Protein AF-A0A227J3Z3-F1 (afdb_monomer_lite)

Sequence (111 aa):
HAEQFNAVMKAVNPNSELNLIQVSSMGPDTAILLQQKIEQGEWVVIVGDRTSTSKENRVVWADFLGKPAPFPQGPFMLASVLKAPVYLLFGLRDDEANTPHFNVYFEHFSD

pLDDT: mean 79.68, std 15.24, range [46.44, 96.25]

Secondary structure (DSSP, 8-state):
-HHHHHHHHHHH-TT--------SS--HHHHHHHHHHHHTT-------S---SS-TTSEEEEEETTEEEEEEHHHHHHHHHHTS-EEEEEEEEESSSSS-EEEEEEEEEE-

Radius of gyration: 16.1 Å; chains: 1; bounding box: 34×34×40 Å

InterPro domains:
  IPR004960 Bacterial lipid A biosynthesis acyltransferase [PF03279] (34-105)

Structure (mmCIF, N/CA/C/O backbone):
data_AF-A0A227J3Z3-F1
#
_entry.id   AF-A0A227J3Z3-F1
#
loop_
_atom_site.group_PDB
_atom_site.id
_atom_site.type_symbol
_atom_site.label_atom_id
_atom_site.label_alt_id
_atom_site.label_comp_id
_atom_site.label_asym_id
_atom_site.label_entity_id
_atom_site.label_seq_id
_atom_site.pdbx_PDB_ins_code
_atom_site.Cartn_x
_atom_site.Cartn_y
_atom_site.Cartn_z
_atom_site.occupancy
_atom_site.B_iso_or_equiv
_atom_site.auth_seq_id
_atom_site.auth_comp_id
_atom_site.auth_asym_id
_atom_site.auth_atom_id
_atom_site.pdbx_PDB_model_num
ATOM 1 N N . HIS A 1 1 ? 14.140 -6.169 5.544 1.00 46.44 1 HIS A N 1
ATOM 2 C CA . HIS A 1 1 ? 13.564 -5.324 4.469 1.00 46.44 1 HIS A CA 1
ATOM 3 C C . HIS A 1 1 ? 13.464 -3.844 4.844 1.00 46.44 1 HIS A C 1
ATOM 5 O O . HIS A 1 1 ? 13.815 -3.025 4.009 1.00 46.44 1 HIS A O 1
ATOM 11 N N . ALA A 1 2 ? 13.040 -3.485 6.064 1.00 50.81 2 ALA A N 1
ATOM 12 C CA . ALA A 1 2 ? 12.911 -2.086 6.496 1.00 50.81 2 ALA A CA 1
ATOM 13 C C . ALA A 1 2 ? 14.238 -1.287 6.508 1.00 50.81 2 ALA A C 1
ATOM 15 O O . ALA A 1 2 ? 14.251 -0.116 6.149 1.00 50.81 2 ALA A O 1
ATOM 16 N N . GLU A 1 3 ? 15.368 -1.918 6.851 1.00 53.81 3 GLU A N 1
ATOM 17 C CA . GLU A 1 3 ? 16.666 -1.227 6.982 1.00 53.81 3 GLU A CA 1
ATOM 18 C C . GLU A 1 3 ? 17.227 -0.671 5.661 1.00 53.81 3 GLU A C 1
ATOM 20 O O . GLU A 1 3 ? 17.668 0.474 5.621 1.00 53.81 3 GLU A O 1
ATOM 25 N N . GLN A 1 4 ? 17.168 -1.435 4.562 1.00 56.16 4 GLN A N 1
ATOM 26 C CA . GLN A 1 4 ? 17.620 -0.960 3.243 1.00 56.16 4 GLN A CA 1
ATOM 27 C C . GLN A 1 4 ? 16.741 0.176 2.711 1.00 56.16 4 GLN A C 1
ATOM 29 O O . GLN A 1 4 ? 17.256 1.130 2.138 1.00 56.16 4 GLN A O 1
ATOM 34 N N . PHE A 1 5 ? 15.428 0.105 2.941 1.00 54.91 5 PHE A 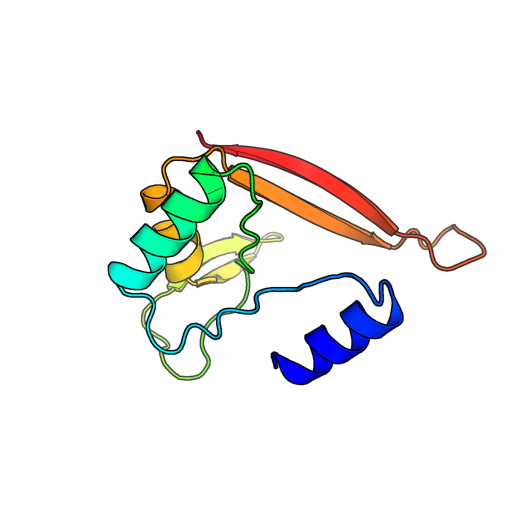N 1
ATOM 35 C CA . PHE A 1 5 ? 14.503 1.171 2.560 1.00 54.91 5 PHE A CA 1
ATOM 36 C C . PHE A 1 5 ? 14.792 2.466 3.337 1.00 54.91 5 PHE A C 1
ATOM 38 O O . PHE A 1 5 ? 14.891 3.535 2.741 1.00 54.91 5 PHE A O 1
ATOM 45 N N . ASN A 1 6 ? 15.048 2.360 4.645 1.00 57.31 6 ASN A N 1
ATOM 46 C CA . ASN A 1 6 ? 15.465 3.491 5.478 1.00 57.31 6 ASN A CA 1
ATOM 47 C C . ASN A 1 6 ? 16.788 4.120 5.030 1.00 57.31 6 ASN A C 1
ATOM 49 O O . ASN A 1 6 ? 16.919 5.343 5.054 1.00 57.31 6 ASN A O 1
ATOM 53 N N . ALA A 1 7 ? 17.768 3.306 4.629 1.00 60.41 7 ALA A N 1
ATOM 54 C CA . ALA A 1 7 ? 19.051 3.807 4.144 1.00 60.41 7 ALA A CA 1
ATOM 55 C C . ALA A 1 7 ? 18.887 4.633 2.858 1.00 60.41 7 ALA A C 1
ATOM 57 O O . ALA A 1 7 ? 19.463 5.714 2.746 1.00 60.41 7 ALA A O 1
ATOM 58 N N . VAL A 1 8 ? 18.051 4.161 1.925 1.00 60.38 8 VAL A N 1
ATOM 59 C CA . VAL A 1 8 ? 17.735 4.888 0.686 1.00 60.38 8 VAL A CA 1
ATOM 60 C C . VAL A 1 8 ? 16.990 6.189 0.992 1.00 60.38 8 VAL A C 1
ATOM 62 O O . VAL A 1 8 ? 17.370 7.241 0.490 1.00 60.38 8 VAL A O 1
ATOM 65 N N . MET A 1 9 ? 15.986 6.154 1.868 1.00 58.56 9 MET A N 1
ATOM 66 C CA . MET A 1 9 ? 15.186 7.340 2.186 1.00 58.56 9 MET A CA 1
ATOM 67 C C . MET A 1 9 ? 15.983 8.417 2.929 1.00 58.56 9 MET A C 1
ATOM 69 O O . MET A 1 9 ? 15.889 9.590 2.571 1.00 58.56 9 MET A O 1
ATOM 73 N N . LYS A 1 10 ? 16.859 8.032 3.868 1.00 62.53 10 LYS A N 1
ATOM 74 C CA . LYS A 1 10 ? 17.798 8.967 4.513 1.00 62.53 10 LYS A CA 1
ATOM 75 C C . LYS A 1 10 ? 18.798 9.581 3.533 1.00 62.53 10 LYS A C 1
ATOM 77 O O . LYS A 1 10 ? 19.163 10.740 3.705 1.00 62.53 10 LYS A O 1
ATOM 82 N N . ALA A 1 11 ? 19.245 8.824 2.530 1.00 59.56 11 ALA A N 1
ATOM 83 C CA . ALA A 1 11 ? 20.156 9.332 1.506 1.00 59.56 11 ALA A CA 1
ATOM 84 C C . ALA A 1 11 ? 19.476 10.339 0.559 1.00 59.56 11 ALA A C 1
ATOM 86 O O . ALA A 1 11 ? 20.138 11.250 0.069 1.00 59.56 11 ALA A O 1
ATOM 87 N N . VAL A 1 12 ? 18.168 10.190 0.320 1.00 61.22 12 VAL A N 1
ATOM 88 C CA . VAL A 1 12 ? 17.382 11.080 -0.552 1.00 61.22 12 VAL A CA 1
ATOM 89 C C . VAL A 1 12 ? 16.883 12.322 0.192 1.00 61.22 12 VAL A C 1
ATOM 91 O O . VAL A 1 12 ? 16.939 13.423 -0.350 1.00 61.22 12 VAL A O 1
ATOM 94 N N . ASN A 1 13 ? 16.412 12.176 1.432 1.00 52.91 13 ASN A N 1
ATOM 95 C CA . ASN A 1 13 ? 15.989 13.291 2.273 1.00 52.91 13 ASN A CA 1
ATOM 96 C C . ASN A 1 13 ? 16.360 13.022 3.746 1.00 52.91 13 ASN A C 1
ATOM 98 O O . ASN A 1 13 ? 15.666 12.251 4.419 1.00 52.91 13 ASN A O 1
ATOM 102 N N . PRO A 1 14 ? 17.403 13.685 4.280 1.00 61.34 14 PRO A N 1
ATOM 103 C CA . PRO A 1 14 ? 17.849 13.502 5.663 1.00 61.34 14 PRO A CA 1
ATOM 104 C C . PRO A 1 14 ? 16.787 13.853 6.713 1.00 61.34 14 PRO A C 1
ATOM 106 O O . PRO A 1 14 ? 16.833 13.318 7.817 1.00 61.34 14 PRO A O 1
ATOM 109 N N . ASN A 1 15 ? 15.827 14.717 6.357 1.00 57.88 15 ASN A N 1
ATOM 110 C CA . ASN A 1 15 ? 14.715 15.142 7.211 1.00 57.88 15 ASN A CA 1
ATOM 111 C C . ASN A 1 15 ? 13.446 14.300 6.997 1.00 57.88 15 ASN A C 1
ATOM 113 O O . ASN A 1 15 ? 12.391 14.641 7.528 1.00 57.88 15 ASN A O 1
ATOM 117 N N . SER A 1 16 ? 13.506 13.228 6.198 1.00 56.03 16 SER A N 1
ATOM 118 C CA . SER A 1 16 ? 12.388 12.289 6.102 1.00 56.03 16 SER A CA 1
ATOM 119 C C . SER A 1 16 ? 12.301 11.466 7.392 1.00 56.03 16 SER A C 1
ATOM 121 O O . SER A 1 16 ? 12.976 10.452 7.566 1.00 56.03 16 SER A O 1
ATOM 123 N N . GLU A 1 17 ? 11.471 11.914 8.334 1.00 54.53 17 GLU A N 1
ATOM 124 C CA . GLU A 1 17 ? 11.040 11.082 9.457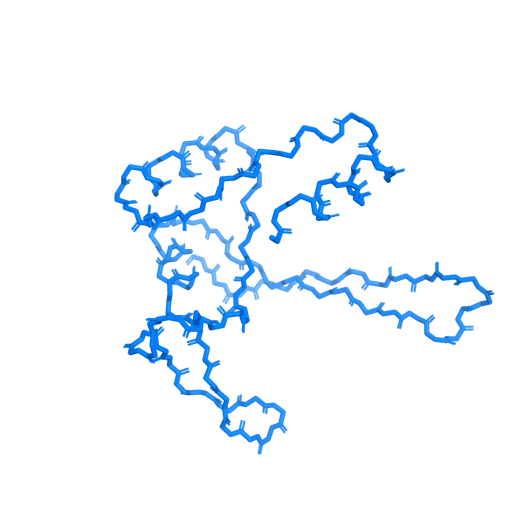 1.00 54.53 17 GLU A CA 1
ATOM 125 C C . GLU A 1 17 ? 10.065 10.028 8.930 1.00 54.53 17 GLU A C 1
ATOM 127 O O . GLU A 1 17 ? 8.850 10.207 8.900 1.00 54.53 17 GLU A O 1
ATOM 132 N N . LEU A 1 18 ? 10.611 8.921 8.432 1.00 55.44 18 LEU A N 1
ATOM 133 C CA . LEU A 1 18 ? 9.803 7.811 7.955 1.00 55.44 18 LEU A CA 1
ATOM 134 C C . LEU A 1 18 ? 9.429 6.927 9.148 1.00 55.44 18 LEU A C 1
ATOM 136 O O . LEU A 1 18 ? 10.245 6.146 9.642 1.00 55.44 18 LEU A O 1
ATOM 140 N N . ASN A 1 19 ? 8.186 7.051 9.616 1.00 55.00 19 ASN A N 1
ATOM 141 C CA . ASN A 1 19 ? 7.616 6.154 10.621 1.00 55.00 19 ASN A CA 1
ATOM 142 C C . ASN A 1 19 ? 7.340 4.779 9.992 1.00 55.00 19 ASN A C 1
ATOM 144 O O . ASN A 1 19 ? 6.214 4.445 9.623 1.00 55.00 19 ASN A O 1
ATOM 148 N N . LEU A 1 20 ? 8.390 3.965 9.847 1.00 55.06 20 LEU A N 1
ATOM 149 C CA . LEU A 1 20 ? 8.251 2.570 9.434 1.00 55.06 20 LEU A CA 1
ATOM 150 C C . LEU A 1 20 ? 7.673 1.741 10.574 1.00 55.06 20 LEU A C 1
ATOM 152 O O . LEU A 1 20 ? 8.388 1.272 11.460 1.00 55.06 20 LEU A O 1
ATOM 156 N N . ILE A 1 21 ? 6.374 1.485 10.500 1.00 58.78 21 ILE A N 1
ATOM 157 C CA . ILE A 1 21 ? 5.731 0.486 11.344 1.00 58.78 21 ILE A CA 1
ATOM 158 C C . ILE A 1 21 ? 6.016 -0.887 10.726 1.00 58.78 21 ILE A C 1
ATOM 160 O O . ILE A 1 21 ? 5.431 -1.270 9.712 1.00 58.78 21 ILE A O 1
ATOM 164 N N . GLN A 1 22 ? 6.948 -1.644 11.316 1.00 49.88 22 GLN A N 1
ATOM 165 C CA . GLN A 1 22 ? 7.152 -3.043 10.945 1.00 49.88 22 GLN A CA 1
ATOM 166 C C . GLN A 1 22 ? 5.968 -3.861 11.466 1.00 49.88 22 GLN A C 1
ATOM 168 O O . GLN A 1 22 ? 5.891 -4.204 12.643 1.00 49.88 22 GLN A O 1
ATOM 173 N N . VAL A 1 23 ? 5.035 -4.174 10.572 1.00 53.94 23 VAL A N 1
ATOM 174 C CA . VAL A 1 23 ? 3.802 -4.886 10.912 1.00 53.94 23 VAL A CA 1
ATOM 175 C C . VAL A 1 23 ? 4.092 -6.377 11.130 1.00 53.94 23 VAL A C 1
ATOM 177 O O . VAL A 1 23 ? 3.958 -7.197 10.223 1.00 53.94 23 VAL A O 1
ATOM 180 N N . SER A 1 24 ? 4.524 -6.749 12.334 1.00 48.84 24 SER A N 1
ATOM 181 C CA . SER A 1 24 ? 4.620 -8.155 12.760 1.00 48.84 24 SER A CA 1
ATOM 182 C C . SER A 1 24 ? 3.237 -8.744 13.083 1.00 48.84 24 SER A C 1
ATOM 184 O O . SER A 1 24 ? 3.002 -9.933 12.854 1.00 48.84 24 SER A O 1
ATOM 186 N N . SER A 1 25 ? 2.289 -7.901 13.511 1.00 54.28 25 SER A N 1
ATOM 187 C CA . SER A 1 25 ? 0.864 -8.216 13.646 1.00 54.28 25 SER A CA 1
ATOM 188 C C . SER A 1 25 ? 0.007 -7.010 13.261 1.00 54.28 25 SER A C 1
ATOM 190 O O . SER A 1 25 ? 0.012 -5.996 13.948 1.00 54.28 25 SER A O 1
ATOM 192 N N . MET A 1 26 ? -0.739 -7.119 12.162 1.00 64.00 26 MET A N 1
ATOM 193 C CA . MET A 1 26 ? -1.714 -6.112 11.732 1.00 64.00 26 MET A CA 1
ATOM 194 C C . MET A 1 26 ? -2.985 -6.313 12.577 1.00 64.00 26 MET A C 1
ATOM 196 O O . MET A 1 26 ? -3.866 -7.093 12.211 1.00 64.00 26 MET A O 1
ATOM 200 N N . GLY A 1 27 ? -2.990 -5.737 13.780 1.00 73.25 27 GLY A N 1
ATOM 201 C CA . GLY A 1 27 ? -4.090 -5.811 14.743 1.00 73.25 27 GLY A CA 1
ATOM 202 C C . GLY A 1 27 ? -4.975 -4.555 14.738 1.00 73.25 27 GLY A C 1
ATOM 203 O O . GLY A 1 27 ? -4.677 -3.588 14.031 1.00 73.25 27 GLY A O 1
ATOM 204 N N . PRO A 1 28 ? -6.071 -4.547 15.522 1.00 81.00 28 PRO A N 1
ATOM 205 C CA . PRO A 1 28 ? -6.951 -3.382 15.657 1.00 81.00 28 PRO A CA 1
ATOM 206 C C . PRO A 1 28 ? -6.230 -2.122 16.157 1.00 81.00 28 PRO A C 1
ATOM 208 O O . PRO A 1 28 ? -6.542 -1.018 15.728 1.00 81.00 28 PRO A O 1
ATOM 211 N N . ASP A 1 29 ? -5.237 -2.295 17.025 1.00 84.75 29 ASP A N 1
ATOM 212 C CA . ASP A 1 29 ? -4.355 -1.246 17.540 1.00 84.75 29 ASP A CA 1
ATOM 213 C C . ASP A 1 29 ? -3.606 -0.5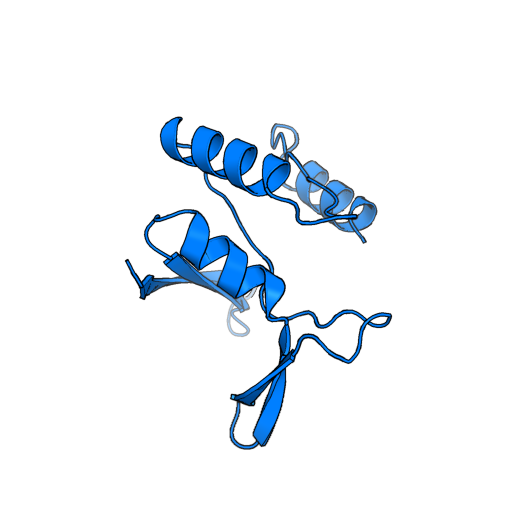04 16.423 1.00 84.75 29 ASP A C 1
ATOM 215 O O . ASP A 1 29 ? -3.577 0.726 16.398 1.00 84.75 29 ASP A O 1
ATOM 219 N N . THR A 1 30 ? -3.067 -1.248 15.454 1.00 82.94 30 THR A N 1
ATOM 220 C CA . THR A 1 30 ? -2.374 -0.677 14.293 1.00 82.94 30 THR A CA 1
ATOM 221 C C . THR A 1 30 ? -3.344 0.103 13.407 1.00 82.94 30 THR A C 1
ATOM 223 O O . THR A 1 30 ? -3.010 1.189 12.942 1.00 82.94 30 THR A O 1
ATOM 226 N N . ALA A 1 31 ? -4.558 -0.416 13.192 1.00 87.06 31 ALA A N 1
ATOM 227 C CA . ALA A 1 31 ? -5.573 0.278 12.400 1.00 87.06 31 ALA A CA 1
ATOM 228 C C . ALA A 1 31 ? -6.015 1.598 13.057 1.00 87.06 31 ALA A C 1
ATOM 230 O O . ALA A 1 31 ? -6.096 2.614 12.371 1.00 87.06 31 ALA A O 1
ATOM 231 N N . ILE A 1 32 ? -6.229 1.601 14.379 1.00 89.50 32 ILE A N 1
ATOM 232 C CA . ILE A 1 32 ? -6.575 2.811 15.145 1.00 89.50 32 ILE A CA 1
ATOM 233 C C . ILE A 1 32 ? -5.462 3.854 15.032 1.00 89.50 32 ILE A C 1
ATOM 235 O O . ILE A 1 32 ? -5.737 5.013 14.730 1.00 89.50 32 ILE A O 1
ATOM 239 N N . LEU A 1 33 ? -4.205 3.445 15.232 1.00 88.88 33 LEU A N 1
ATOM 240 C CA . LEU A 1 33 ? -3.058 4.344 15.115 1.00 88.88 33 LEU A CA 1
ATOM 241 C C . LEU A 1 33 ? -2.983 4.985 13.723 1.00 88.88 33 LEU A C 1
ATOM 243 O O . LEU A 1 33 ? -2.821 6.196 13.607 1.00 88.88 33 LEU A O 1
ATOM 247 N N . LEU A 1 34 ? -3.107 4.183 12.665 1.00 90.31 34 LEU A N 1
ATOM 248 C CA . LEU A 1 34 ? -3.041 4.677 11.290 1.00 90.31 34 LEU A CA 1
ATOM 249 C C . LEU A 1 34 ? -4.217 5.601 10.948 1.00 90.31 34 LEU A C 1
ATOM 251 O O . LEU A 1 34 ? -4.018 6.600 10.264 1.00 90.31 34 LEU A O 1
ATOM 255 N N . GLN A 1 35 ? -5.417 5.320 11.460 1.00 91.12 35 GLN A N 1
ATOM 256 C CA . GLN A 1 35 ? -6.568 6.206 11.285 1.00 91.12 35 GLN A CA 1
ATOM 257 C C . GLN A 1 35 ? -6.342 7.560 11.967 1.00 91.12 35 GLN A C 1
ATOM 259 O O . GLN A 1 35 ? -6.531 8.592 11.331 1.00 91.12 35 GLN A O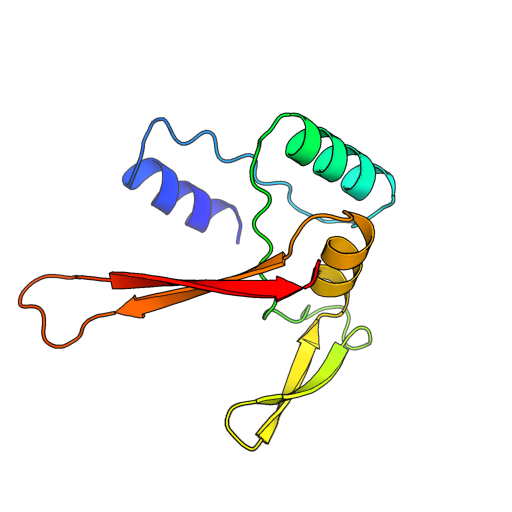 1
ATOM 264 N N . GLN A 1 36 ? -5.838 7.574 13.206 1.00 91.44 36 GLN A N 1
ATOM 265 C CA . GLN A 1 36 ? -5.488 8.819 13.904 1.00 91.44 36 GLN A CA 1
ATOM 266 C C . GLN A 1 36 ? -4.449 9.643 13.136 1.00 91.44 36 GLN A C 1
ATOM 268 O O . GLN A 1 36 ? -4.501 10.871 13.136 1.00 91.44 36 GLN A O 1
ATOM 273 N N . LYS A 1 37 ? -3.501 8.975 12.472 1.00 88.69 37 LYS A N 1
ATOM 274 C CA . LYS A 1 37 ? -2.492 9.631 11.636 1.00 88.69 37 LYS A CA 1
ATOM 275 C C . LYS A 1 37 ? -3.112 10.290 10.407 1.00 88.69 37 LYS A C 1
ATOM 277 O O . LYS A 1 37 ? -2.813 11.449 10.127 1.00 88.69 37 LYS A O 1
ATOM 282 N N . ILE A 1 38 ? -4.035 9.603 9.740 1.00 90.94 38 ILE A N 1
ATOM 283 C CA . ILE A 1 38 ? -4.801 10.173 8.623 1.00 90.94 38 ILE A CA 1
ATOM 284 C C . ILE A 1 38 ? -5.627 11.381 9.085 1.00 90.94 38 ILE A C 1
ATOM 286 O O . ILE A 1 38 ? -5.604 12.423 8.435 1.00 90.94 38 ILE A O 1
ATOM 290 N N . GLU A 1 39 ? -6.304 11.287 10.233 1.00 91.06 39 GLU A N 1
ATOM 291 C CA . GLU A 1 39 ? -7.082 12.396 10.813 1.00 91.06 39 GLU A CA 1
ATOM 292 C C . GLU A 1 39 ? -6.214 13.620 11.164 1.00 91.06 39 GLU A C 1
ATOM 294 O O . GLU A 1 39 ? -6.697 14.751 11.134 1.00 91.06 39 GLU A O 1
ATOM 299 N N . GLN A 1 40 ? -4.924 13.414 11.452 1.00 92.88 40 GLN A N 1
ATOM 300 C CA . GLN A 1 40 ? -3.932 14.477 11.670 1.00 92.88 40 GLN A CA 1
ATOM 301 C C . GLN A 1 40 ? -3.383 15.079 10.362 1.00 92.88 40 GLN A C 1
ATOM 303 O O . GLN A 1 40 ? -2.556 15.989 10.410 1.00 92.88 40 GLN A O 1
ATOM 308 N N . GLY A 1 41 ? -3.840 14.603 9.199 1.00 84.19 41 GLY A N 1
ATOM 309 C CA . GLY A 1 41 ? -3.379 15.045 7.881 1.00 84.19 41 GLY A CA 1
ATOM 310 C C . GLY A 1 41 ? -2.108 14.343 7.392 1.00 84.19 41 GLY A C 1
ATOM 311 O O . GLY A 1 41 ? -1.501 14.798 6.421 1.00 84.19 41 GLY A O 1
ATOM 312 N N . GLU A 1 42 ? -1.686 13.255 8.045 1.00 87.06 42 GLU A N 1
ATOM 313 C CA . GLU A 1 42 ? -0.559 12.439 7.589 1.00 87.06 42 GLU A CA 1
ATOM 314 C C . GLU A 1 42 ? -0.985 11.431 6.510 1.00 87.06 42 GLU A C 1
ATOM 316 O O . GLU A 1 42 ? -2.146 11.039 6.393 1.00 87.06 42 GLU A O 1
ATOM 321 N N . TRP A 1 43 ? -0.010 10.974 5.726 1.00 82.81 43 TRP A N 1
ATOM 322 C CA . TRP A 1 43 ? -0.220 10.007 4.651 1.00 82.81 43 TRP A CA 1
ATOM 323 C C . TRP A 1 43 ? 0.177 8.606 5.105 1.00 82.81 43 TRP A C 1
ATOM 325 O O . TRP A 1 43 ? 1.245 8.408 5.686 1.00 82.81 43 TRP A O 1
ATOM 335 N N . VAL A 1 44 ? -0.647 7.614 4.769 1.00 87.50 44 VAL A N 1
ATOM 336 C CA . VAL A 1 44 ? -0.336 6.198 4.989 1.00 87.50 44 VAL A CA 1
ATOM 337 C C . VAL A 1 44 ? -0.080 5.541 3.639 1.00 87.50 44 VAL A C 1
ATOM 339 O O . VAL A 1 44 ? -0.966 5.475 2.794 1.00 87.50 44 VAL A O 1
ATOM 342 N N . VAL A 1 45 ? 1.139 5.038 3.440 1.00 87.62 45 VAL A N 1
ATOM 343 C CA . VAL A 1 45 ? 1.529 4.318 2.221 1.00 87.62 45 VAL A CA 1
ATOM 344 C C . VAL A 1 45 ? 1.637 2.832 2.534 1.00 87.62 45 VAL A C 1
ATOM 346 O O . VAL A 1 45 ? 2.377 2.429 3.433 1.00 87.62 45 VAL A O 1
ATOM 349 N N . ILE A 1 46 ? 0.907 2.009 1.781 1.00 84.50 46 ILE A N 1
ATOM 350 C CA . ILE A 1 46 ? 0.854 0.559 1.970 1.00 84.50 46 ILE A CA 1
ATOM 351 C C . ILE A 1 46 ? 1.363 -0.125 0.702 1.00 84.50 46 ILE A C 1
ATOM 353 O O . ILE A 1 46 ? 0.870 0.120 -0.394 1.00 84.50 46 ILE A O 1
ATOM 357 N N . VAL A 1 47 ? 2.337 -1.021 0.853 1.00 83.12 47 VAL A N 1
ATOM 358 C CA . VAL A 1 47 ? 2.821 -1.862 -0.249 1.00 83.12 47 VAL A CA 1
ATOM 359 C C . VAL A 1 47 ? 1.842 -3.026 -0.439 1.00 83.12 47 VAL A C 1
ATOM 361 O O . VAL A 1 47 ? 1.752 -3.908 0.417 1.00 83.12 47 VAL A O 1
ATOM 364 N N . GLY A 1 48 ? 1.076 -2.996 -1.532 1.00 80.00 48 GLY A N 1
ATOM 365 C CA . GLY A 1 48 ? -0.054 -3.902 -1.783 1.00 80.00 48 GLY A CA 1
ATOM 366 C C . GLY A 1 48 ? 0.243 -5.155 -2.614 1.00 80.00 48 GLY A C 1
ATOM 367 O O . GLY A 1 48 ? -0.645 -5.982 -2.777 1.00 80.00 48 GLY A O 1
ATOM 368 N N . ASP A 1 49 ? 1.457 -5.324 -3.140 1.00 80.88 49 ASP A N 1
ATOM 369 C CA . ASP A 1 49 ? 1.818 -6.368 -4.116 1.00 80.88 49 ASP A CA 1
ATOM 370 C C . ASP A 1 49 ? 2.588 -7.559 -3.512 1.00 80.88 49 ASP A C 1
ATOM 372 O O . ASP A 1 49 ? 2.730 -8.605 -4.144 1.00 80.88 49 ASP A O 1
ATOM 376 N N . ARG A 1 50 ? 3.083 -7.443 -2.274 1.00 75.94 50 ARG A N 1
ATOM 377 C CA . ARG A 1 50 ? 3.942 -8.470 -1.660 1.00 75.94 50 ARG A CA 1
ATOM 378 C C . ARG A 1 50 ? 3.156 -9.492 -0.845 1.00 75.94 50 ARG A C 1
ATOM 380 O O . ARG A 1 50 ? 2.686 -9.205 0.256 1.00 75.94 50 ARG A O 1
ATOM 387 N N . THR A 1 51 ? 3.096 -10.728 -1.332 1.00 73.88 51 THR A N 1
ATOM 388 C CA . THR A 1 51 ? 2.597 -11.878 -0.565 1.00 73.88 51 THR A CA 1
ATOM 389 C C . THR A 1 51 ? 3.604 -12.313 0.503 1.00 73.88 51 THR A C 1
ATOM 391 O O . THR A 1 51 ? 4.815 -12.294 0.281 1.00 73.88 51 THR A O 1
ATOM 394 N N . SER A 1 52 ? 3.122 -12.732 1.676 1.00 65.69 52 SER A N 1
ATOM 395 C CA . SER A 1 52 ? 3.994 -13.272 2.726 1.00 65.69 52 SER A CA 1
ATOM 396 C C . SER A 1 52 ? 4.546 -14.639 2.321 1.00 65.69 52 SER A C 1
ATOM 398 O O . SER A 1 52 ? 3.779 -15.523 1.954 1.00 65.69 52 SER A O 1
ATOM 400 N N . THR A 1 53 ? 5.856 -14.843 2.468 1.00 58.62 53 THR A N 1
ATOM 401 C CA . THR A 1 53 ? 6.507 -16.145 2.247 1.00 58.62 53 THR A CA 1
ATOM 402 C C . THR A 1 53 ? 6.189 -17.179 3.333 1.00 58.62 53 THR A C 1
ATOM 404 O O . THR A 1 53 ? 6.502 -18.350 3.158 1.00 58.62 53 THR A O 1
ATOM 407 N N . SER A 1 54 ? 5.588 -16.773 4.460 1.00 57.91 54 SER A N 1
ATOM 408 C CA . SER A 1 54 ? 5.337 -17.639 5.624 1.00 57.91 54 SER A CA 1
ATOM 409 C C . SER A 1 54 ? 3.859 -17.936 5.896 1.00 57.91 54 SER A C 1
ATOM 411 O O . SER A 1 54 ? 3.550 -18.779 6.737 1.00 57.91 54 SER A O 1
ATOM 413 N N . LYS A 1 55 ? 2.930 -17.257 5.211 1.00 56.19 55 LYS A N 1
ATOM 414 C CA . LYS A 1 55 ? 1.479 -17.463 5.344 1.00 56.19 55 LYS A CA 1
ATOM 415 C C . LYS A 1 55 ? 0.828 -17.487 3.962 1.00 56.19 55 LYS A C 1
ATOM 417 O O . LYS A 1 55 ? 0.226 -16.501 3.544 1.00 56.19 55 LYS A O 1
ATOM 422 N N . GLU A 1 56 ? 0.922 -18.631 3.289 1.00 56.47 56 GLU A N 1
ATOM 423 C CA . GLU A 1 56 ? 0.370 -18.857 1.940 1.00 56.47 56 GLU A CA 1
ATOM 424 C C . GLU A 1 56 ? -1.157 -18.631 1.845 1.00 56.47 56 GLU A C 1
ATOM 426 O O . GLU A 1 56 ? -1.678 -18.344 0.774 1.00 56.47 56 GLU A O 1
ATOM 431 N N . ASN A 1 57 ? -1.891 -18.662 2.965 1.00 63.88 57 ASN A N 1
ATOM 432 C CA . ASN A 1 57 ? -3.361 -18.731 2.960 1.00 63.88 57 ASN A CA 1
ATOM 433 C C . ASN A 1 57 ? -4.124 -17.391 2.998 1.00 63.88 57 ASN A C 1
ATOM 435 O O . ASN A 1 57 ? -5.338 -17.402 3.189 1.00 63.88 57 ASN A O 1
ATOM 439 N N . ARG A 1 58 ? -3.476 -16.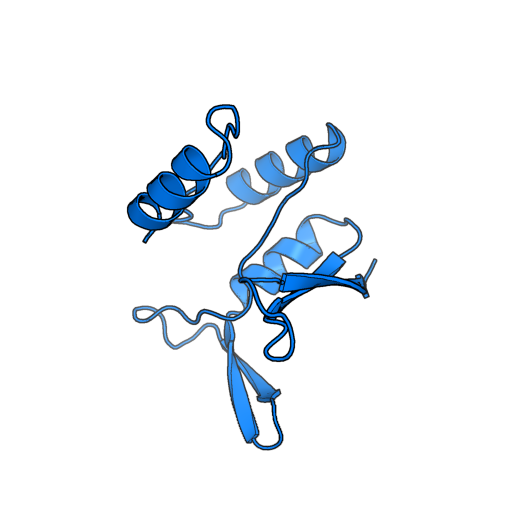227 2.859 1.00 77.81 58 ARG A N 1
ATOM 440 C CA . ARG A 1 58 ? -4.181 -14.919 2.847 1.00 77.81 58 ARG A CA 1
ATOM 441 C C . ARG A 1 58 ? -3.936 -14.134 1.568 1.00 77.81 58 ARG A C 1
ATOM 443 O O . ARG A 1 58 ? -3.523 -12.973 1.609 1.00 77.81 58 ARG A O 1
ATOM 450 N N . VAL A 1 59 ? -4.204 -14.786 0.443 1.00 88.06 59 VAL A N 1
ATOM 451 C CA . VAL A 1 59 ? -4.138 -14.173 -0.882 1.00 88.06 59 VAL A CA 1
ATOM 452 C C . VAL A 1 59 ? -5.499 -14.173 -1.568 1.00 88.06 59 VAL A C 1
ATOM 454 O O . VAL A 1 59 ? -6.357 -15.007 -1.277 1.00 88.06 59 VAL A O 1
ATOM 457 N N . VAL A 1 60 ? -5.700 -13.221 -2.470 1.00 88.88 60 VAL A N 1
ATOM 458 C CA . VAL A 1 60 ? -6.770 -13.241 -3.472 1.00 88.88 60 VAL A CA 1
ATOM 459 C C . VAL A 1 60 ? -6.108 -13.387 -4.832 1.00 88.88 60 VAL A C 1
ATOM 461 O O . VAL A 1 60 ? -5.098 -12.742 -5.099 1.00 88.88 60 VAL A O 1
ATOM 464 N N . TRP A 1 61 ? -6.663 -14.254 -5.671 1.00 91.75 61 TRP A N 1
ATOM 465 C CA . TRP A 1 61 ? -6.229 -14.393 -7.054 1.00 91.75 61 TRP A CA 1
ATOM 466 C C . TRP A 1 61 ? -7.001 -13.412 -7.925 1.00 91.75 61 TRP A C 1
AT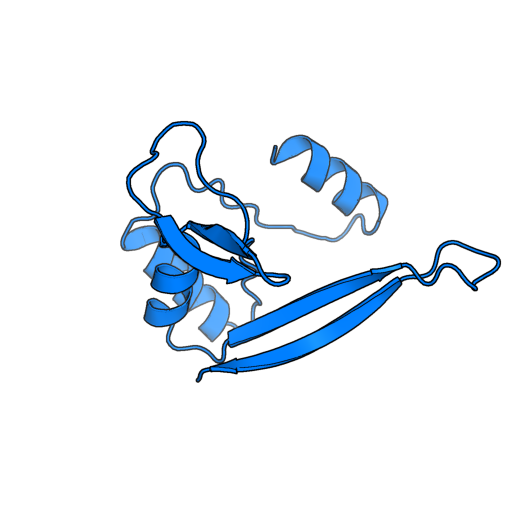OM 468 O O . TRP A 1 61 ? -8.231 -13.387 -7.883 1.00 91.75 61 TRP A O 1
ATOM 478 N N . ALA A 1 62 ? -6.273 -12.619 -8.701 1.00 90.88 62 ALA A N 1
ATOM 479 C CA . ALA A 1 62 ? -6.832 -11.690 -9.671 1.00 90.88 62 ALA A CA 1
ATOM 480 C C . ALA A 1 62 ? -6.011 -11.732 -10.962 1.00 90.88 62 ALA A C 1
ATOM 482 O O . ALA A 1 62 ? -4.831 -12.094 -10.942 1.00 90.88 62 ALA A O 1
ATOM 483 N N . ASP A 1 63 ? -6.631 -11.363 -12.080 1.00 94.50 63 ASP A N 1
ATOM 484 C CA . ASP A 1 63 ? -5.913 -11.228 -13.342 1.00 94.50 63 ASP A CA 1
ATOM 485 C C . ASP A 1 63 ? -4.994 -10.008 -13.293 1.00 94.50 63 ASP A C 1
ATOM 487 O O . ASP A 1 63 ? -5.424 -8.878 -13.061 1.00 94.50 63 ASP A O 1
ATOM 491 N N . PHE A 1 64 ? -3.710 -10.246 -13.538 1.00 89.88 64 PHE A N 1
ATOM 492 C CA . PHE A 1 64 ? -2.678 -9.228 -13.589 1.00 89.88 64 PHE A CA 1
ATOM 493 C C . PHE A 1 64 ? -1.790 -9.462 -14.807 1.00 89.88 64 PHE A C 1
ATOM 495 O O . PHE A 1 64 ? -1.235 -10.544 -14.997 1.00 89.88 64 PHE A O 1
ATOM 502 N N . LEU A 1 65 ? -1.682 -8.449 -15.671 1.00 91.06 65 LEU A N 1
ATOM 503 C CA . LEU A 1 65 ? -0.933 -8.534 -16.933 1.00 91.06 65 LEU A CA 1
ATOM 504 C C . LEU A 1 65 ? -1.330 -9.758 -17.788 1.00 91.06 65 LEU A C 1
ATOM 506 O O . LEU A 1 65 ? -0.492 -10.415 -18.406 1.00 91.06 65 LEU A O 1
ATOM 510 N N . GLY A 1 66 ? -2.629 -10.077 -17.800 1.00 95.25 66 GLY A N 1
ATOM 511 C CA . GLY A 1 66 ? -3.201 -11.173 -18.586 1.00 95.25 66 GLY A CA 1
ATOM 512 C C . GLY A 1 66 ? -2.994 -12.573 -18.002 1.00 95.25 66 GLY A C 1
ATOM 513 O O . GLY A 1 66 ? -3.242 -13.553 -18.704 1.00 95.25 66 GLY A O 1
ATOM 514 N N . LYS A 1 67 ? -2.526 -12.695 -16.753 1.00 96.25 67 LYS A N 1
ATOM 515 C CA . LYS A 1 67 ? -2.384 -13.984 -16.060 1.00 96.25 67 LYS A CA 1
ATOM 516 C C . LYS A 1 67 ? -2.883 -13.895 -14.614 1.00 96.25 67 LYS A C 1
ATOM 518 O O . LYS A 1 67 ? -2.726 -12.846 -13.995 1.00 96.25 67 LYS A O 1
ATOM 523 N N . PRO A 1 68 ? -3.399 -14.988 -14.031 1.00 94.75 68 PRO A N 1
ATOM 524 C CA . PRO A 1 68 ? -3.722 -15.020 -12.610 1.00 94.75 68 PRO A CA 1
ATOM 525 C C . PRO A 1 68 ? -2.475 -14.786 -11.750 1.00 94.75 68 PRO A C 1
ATOM 527 O O . PRO A 1 68 ? -1.458 -15.464 -11.925 1.00 94.75 68 PRO A O 1
ATOM 530 N N . ALA A 1 69 ? -2.568 -13.861 -10.798 1.00 92.19 69 ALA A N 1
ATOM 531 C CA . ALA A 1 69 ? -1.524 -13.571 -9.823 1.00 92.19 69 ALA A CA 1
ATOM 532 C C . ALA A 1 69 ? -2.104 -13.497 -8.398 1.00 92.19 69 ALA A C 1
ATOM 534 O O . ALA A 1 69 ? -3.246 -13.058 -8.219 1.00 92.19 69 ALA A O 1
ATOM 535 N N . PRO A 1 70 ? -1.342 -13.921 -7.374 1.00 90.44 70 PRO A N 1
ATOM 536 C CA . PRO A 1 70 ? -1.768 -13.815 -5.988 1.00 90.44 70 PRO A CA 1
ATOM 537 C C . PRO A 1 70 ? -1.452 -12.423 -5.421 1.00 90.44 70 PRO A C 1
ATOM 539 O O . PRO A 1 70 ? -0.310 -11.971 -5.459 1.00 90.44 70 PRO A O 1
ATOM 542 N N . PHE A 1 71 ? -2.447 -11.782 -4.812 1.00 88.50 71 PHE A N 1
ATOM 543 C CA . PHE A 1 71 ? -2.308 -10.510 -4.099 1.00 88.50 71 PHE A CA 1
ATOM 544 C C . PHE A 1 71 ? -2.555 -10.693 -2.596 1.00 88.50 71 PHE A C 1
ATOM 546 O O . PHE A 1 71 ? -3.469 -11.433 -2.221 1.00 88.50 71 PHE A O 1
ATOM 553 N N . PRO A 1 72 ? -1.785 -10.043 -1.702 1.00 86.62 72 PRO A N 1
ATOM 554 C CA . PRO A 1 72 ? -1.980 -10.152 -0.257 1.00 86.62 72 PRO A CA 1
ATOM 555 C C . PRO A 1 72 ? -3.296 -9.499 0.182 1.00 86.62 72 PRO A C 1
ATOM 557 O O . PRO A 1 72 ? -3.540 -8.343 -0.122 1.00 86.62 72 PRO A O 1
ATOM 560 N N . GLN A 1 73 ? -4.116 -10.173 0.991 1.00 86.81 73 GLN A N 1
ATOM 561 C CA . GLN A 1 73 ? -5.379 -9.593 1.486 1.00 86.81 73 GLN A CA 1
ATOM 562 C C . GLN A 1 73 ? -5.179 -8.445 2.489 1.00 86.81 73 GLN A C 1
ATOM 564 O O . GLN A 1 73 ? -5.979 -7.516 2.544 1.00 86.81 73 GLN A O 1
ATOM 569 N N . GLY A 1 74 ? -4.132 -8.525 3.317 1.00 83.88 74 GLY A N 1
ATOM 570 C CA . GLY A 1 74 ? -3.910 -7.624 4.456 1.00 83.88 74 GLY A CA 1
ATOM 571 C C . GLY A 1 74 ? -3.911 -6.133 4.094 1.00 83.88 74 GLY A C 1
ATOM 572 O O . GLY A 1 74 ? -4.705 -5.401 4.679 1.00 83.88 74 GLY A O 1
ATOM 573 N N . PRO A 1 75 ? -3.085 -5.690 3.125 1.00 85.88 75 PRO A N 1
ATOM 574 C CA . PRO A 1 75 ? -3.055 -4.305 2.658 1.00 85.88 75 PRO A CA 1
ATOM 575 C C . PRO A 1 75 ? -4.424 -3.738 2.273 1.00 85.88 75 PRO A C 1
ATOM 577 O O . PRO A 1 75 ? -4.801 -2.671 2.751 1.00 85.88 75 PRO A O 1
ATOM 580 N N . PHE A 1 76 ? -5.192 -4.474 1.468 1.00 87.06 76 PHE A N 1
ATOM 581 C CA . PHE A 1 76 ? -6.497 -4.018 0.983 1.00 87.06 76 PHE A CA 1
ATOM 582 C C . PHE A 1 76 ? -7.551 -4.011 2.094 1.00 87.06 76 PHE A C 1
ATOM 584 O O . PHE A 1 76 ? -8.340 -3.073 2.189 1.00 87.06 76 PHE A O 1
ATOM 591 N N . MET A 1 77 ? -7.533 -5.010 2.986 1.00 87.00 77 MET A N 1
ATOM 592 C CA . MET A 1 77 ? -8.406 -5.005 4.164 1.00 87.00 77 MET A CA 1
ATOM 593 C C . MET A 1 77 ? -8.097 -3.821 5.081 1.00 87.00 77 MET A C 1
ATOM 595 O O . MET A 1 77 ? -9.019 -3.133 5.511 1.00 87.00 77 MET A O 1
ATOM 599 N N . LEU A 1 78 ? -6.818 -3.554 5.355 1.00 87.62 78 LEU A N 1
ATOM 600 C CA . LEU A 1 78 ? -6.416 -2.410 6.166 1.00 87.62 78 LEU A CA 1
ATOM 601 C C . LEU A 1 78 ? -6.902 -1.100 5.537 1.00 87.62 78 LEU A C 1
ATOM 603 O O . LEU A 1 78 ? -7.565 -0.331 6.224 1.00 87.62 78 LEU A O 1
ATOM 607 N N . ALA A 1 79 ? -6.663 -0.892 4.237 1.00 90.12 79 ALA A N 1
ATOM 608 C CA . ALA A 1 79 ? -7.138 0.291 3.519 1.00 90.12 79 ALA A CA 1
ATOM 609 C C . ALA A 1 79 ? -8.660 0.487 3.668 1.00 90.12 79 ALA A C 1
ATOM 611 O O . ALA A 1 79 ? -9.105 1.576 4.021 1.00 90.12 79 ALA A O 1
ATOM 612 N N . SER A 1 80 ? -9.449 -0.587 3.524 1.00 88.69 80 SER A N 1
ATOM 613 C CA . SER A 1 80 ? -10.913 -0.527 3.671 1.00 88.69 80 SER A CA 1
ATOM 614 C C . SER A 1 80 ? -11.387 -0.137 5.080 1.00 88.69 80 SER A C 1
ATOM 616 O O . SER A 1 80 ? -12.436 0.484 5.240 1.00 88.69 80 SER A O 1
ATOM 618 N N . VAL A 1 81 ? -10.617 -0.479 6.120 1.00 90.62 81 VAL A N 1
ATOM 619 C CA . VAL A 1 81 ? -10.953 -0.164 7.520 1.00 90.62 81 VAL A CA 1
ATOM 620 C C . VAL A 1 81 ? -10.599 1.279 7.879 1.00 90.62 81 VAL A C 1
ATOM 622 O O . VAL A 1 81 ? -11.253 1.863 8.744 1.00 90.62 81 VAL A O 1
ATOM 625 N N . LEU A 1 82 ? -9.597 1.865 7.217 1.00 91.56 82 LEU A N 1
ATOM 626 C CA . LEU A 1 82 ? -9.153 3.233 7.493 1.00 91.56 82 LEU A CA 1
ATOM 627 C C . LEU A 1 82 ? -10.182 4.290 7.069 1.00 91.56 82 LEU A C 1
ATOM 629 O O . LEU A 1 82 ? -10.159 5.380 7.637 1.00 91.56 82 LEU A O 1
ATOM 633 N N . LYS A 1 83 ? -11.118 3.944 6.165 1.00 89.38 83 LYS A N 1
ATOM 634 C CA . LYS A 1 83 ? -12.195 4.827 5.667 1.00 89.38 83 LYS A CA 1
ATOM 635 C C . LYS A 1 83 ? -11.661 6.157 5.129 1.00 89.38 83 LYS A C 1
ATOM 637 O O . LYS A 1 83 ? -12.179 7.225 5.450 1.00 89.38 83 LYS A O 1
ATOM 642 N N . ALA A 1 84 ? -10.583 6.069 4.363 1.00 92.50 84 ALA A N 1
ATOM 643 C CA . ALA A 1 84 ? -9.958 7.195 3.699 1.00 92.50 84 ALA A CA 1
ATOM 644 C C . ALA A 1 84 ? -9.878 6.901 2.197 1.00 92.50 84 ALA A C 1
ATOM 646 O O . ALA A 1 84 ? -9.690 5.732 1.842 1.00 92.50 84 ALA A O 1
ATOM 647 N N . PRO A 1 85 ? -9.933 7.933 1.336 1.00 92.94 85 PRO A N 1
ATOM 648 C CA . PRO A 1 85 ? -9.764 7.747 -0.095 1.00 92.94 85 PRO A CA 1
ATOM 649 C C . PRO A 1 85 ? -8.461 7.010 -0.409 1.00 92.94 85 PRO A C 1
ATOM 651 O O . PRO A 1 85 ? -7.376 7.403 0.030 1.00 92.94 85 PRO A O 1
ATOM 654 N N . VAL A 1 86 ? -8.573 5.935 -1.179 1.00 93.56 86 VAL A N 1
ATOM 655 C CA . VAL A 1 86 ? -7.452 5.096 -1.591 1.00 93.56 86 VAL A CA 1
ATOM 656 C C . VAL A 1 86 ? -6.994 5.546 -2.968 1.00 93.56 86 VAL A C 1
ATOM 658 O O . VAL A 1 86 ? -7.797 5.682 -3.890 1.00 93.56 86 VAL A O 1
ATOM 661 N N . TYR A 1 87 ? -5.685 5.735 -3.111 1.00 93.25 87 TYR A N 1
ATOM 662 C CA . TYR A 1 87 ? -5.038 6.029 -4.384 1.00 93.25 87 TYR A CA 1
ATOM 663 C C . TYR A 1 87 ? -4.019 4.938 -4.713 1.00 93.25 87 TYR A C 1
ATOM 665 O O . TYR A 1 87 ? -3.265 4.499 -3.840 1.00 93.25 87 TYR A O 1
ATOM 673 N N . LEU A 1 88 ? -3.969 4.522 -5.977 1.00 91.38 88 LEU A N 1
ATOM 674 C CA . LEU A 1 88 ? -2.861 3.737 -6.514 1.00 91.38 88 LEU A CA 1
ATOM 675 C C . LEU A 1 88 ? -1.685 4.668 -6.808 1.00 91.38 88 LEU A C 1
ATOM 677 O O . LEU A 1 88 ? -1.881 5.765 -7.327 1.00 91.38 88 LEU A O 1
ATOM 681 N N . LEU A 1 89 ? -0.471 4.218 -6.487 1.00 90.62 89 LEU A N 1
ATOM 682 C CA . LEU A 1 89 ? 0.772 4.948 -6.725 1.00 90.62 89 LEU A CA 1
ATOM 683 C C . LEU A 1 89 ? 1.688 4.114 -7.618 1.00 90.62 89 LEU A C 1
ATOM 685 O O . LEU A 1 89 ? 2.085 3.010 -7.238 1.00 90.62 89 LEU A O 1
ATOM 689 N N . PHE A 1 90 ? 2.078 4.668 -8.766 1.00 89.06 90 PHE A N 1
ATOM 690 C CA . PHE A 1 90 ? 3.022 4.034 -9.688 1.00 89.06 90 PHE A CA 1
ATOM 691 C C . PHE A 1 90 ? 4.222 4.939 -9.944 1.00 89.06 90 PHE A C 1
ATOM 693 O O . PHE A 1 90 ? 4.056 6.100 -10.300 1.00 89.06 90 PHE A O 1
ATOM 700 N N . GLY A 1 91 ? 5.433 4.403 -9.785 1.00 90.56 91 GLY A N 1
ATOM 701 C CA . GLY A 1 91 ? 6.673 5.060 -10.195 1.00 90.56 91 GLY A CA 1
ATOM 702 C C . GLY A 1 91 ? 7.239 4.369 -11.428 1.00 90.56 91 GLY A C 1
ATOM 703 O O . GLY A 1 91 ? 7.708 3.236 -11.328 1.00 90.56 91 GLY A O 1
ATOM 704 N N . LEU A 1 92 ? 7.195 5.034 -12.580 1.00 91.31 92 LEU A N 1
ATOM 705 C CA . LEU A 1 92 ? 7.704 4.505 -13.844 1.00 91.31 92 LEU A CA 1
ATOM 706 C C . LEU A 1 92 ? 8.983 5.245 -14.222 1.00 91.31 92 LEU A C 1
ATOM 708 O O . LEU A 1 92 ? 9.003 6.475 -14.236 1.00 91.31 92 LEU A O 1
ATOM 712 N N . ARG A 1 93 ? 10.055 4.505 -14.516 1.00 92.00 93 ARG A N 1
ATOM 713 C CA . ARG A 1 93 ? 11.289 5.111 -15.024 1.00 92.00 93 ARG A CA 1
ATOM 714 C C . ARG A 1 93 ? 11.055 5.593 -16.451 1.00 92.00 93 ARG A C 1
ATOM 716 O O . ARG A 1 93 ? 10.509 4.851 -17.262 1.00 92.00 93 ARG A O 1
ATOM 723 N N . ASP A 1 94 ? 11.484 6.813 -16.733 1.00 93.69 94 ASP A N 1
ATOM 724 C CA . ASP A 1 94 ? 11.570 7.327 -18.092 1.00 93.69 94 ASP A CA 1
ATOM 725 C C . ASP A 1 94 ? 12.897 6.869 -18.706 1.00 93.69 94 ASP A C 1
ATOM 727 O O . ASP A 1 94 ? 13.972 7.346 -18.334 1.00 93.69 94 ASP A O 1
ATOM 731 N N . ASP A 1 95 ? 12.812 5.885 -19.598 1.00 92.31 95 ASP A N 1
ATOM 732 C CA . ASP A 1 95 ? 13.967 5.307 -20.288 1.00 92.31 95 ASP A CA 1
ATOM 733 C C . ASP A 1 95 ? 14.490 6.199 -21.428 1.00 92.31 95 ASP A C 1
ATOM 735 O O . ASP A 1 95 ? 15.587 5.951 -21.932 1.00 92.31 95 ASP A O 1
ATOM 739 N N . GLU A 1 96 ? 13.742 7.234 -21.828 1.00 93.38 96 GLU A N 1
ATOM 740 C CA . GLU A 1 96 ? 14.151 8.186 -22.869 1.00 93.38 96 GLU A CA 1
ATOM 741 C C . GLU A 1 96 ? 14.966 9.358 -22.298 1.00 93.38 96 GLU A C 1
ATOM 743 O O . GLU A 1 96 ? 15.668 10.063 -23.031 1.00 93.38 96 GLU A O 1
ATOM 748 N N . ALA A 1 97 ? 14.916 9.564 -20.980 1.00 90.50 97 ALA A N 1
ATOM 749 C CA . ALA A 1 97 ? 15.664 10.614 -20.310 1.00 90.50 97 ALA A CA 1
ATOM 750 C C . ALA A 1 97 ? 17.176 10.312 -20.274 1.00 90.50 97 ALA A C 1
ATOM 752 O O . ALA A 1 97 ? 17.627 9.243 -19.867 1.00 90.50 97 ALA A O 1
ATOM 753 N N . ASN A 1 98 ? 17.995 11.314 -20.615 1.00 90.75 98 ASN A N 1
ATOM 754 C CA . ASN A 1 98 ? 19.464 11.218 -20.549 1.00 90.75 98 ASN A CA 1
ATOM 755 C C . ASN A 1 98 ? 20.011 11.052 -19.118 1.00 90.75 98 ASN A C 1
ATOM 757 O O . ASN A 1 98 ? 21.177 10.702 -18.930 1.00 90.75 98 ASN A O 1
ATOM 761 N N . THR A 1 99 ? 19.197 11.338 -18.105 1.00 92.31 99 THR A N 1
ATOM 762 C CA . THR A 1 99 ? 19.510 11.145 -16.687 1.00 92.31 99 THR A CA 1
ATOM 763 C C . THR A 1 99 ? 18.375 10.367 -16.021 1.00 92.31 99 THR A C 1
ATOM 765 O O . THR A 1 99 ? 17.246 10.432 -16.504 1.00 92.31 99 THR A O 1
ATOM 768 N N . PRO A 1 100 ? 18.629 9.640 -14.912 1.00 89.75 100 PRO A N 1
ATOM 769 C CA . PRO A 1 100 ? 17.582 8.894 -14.222 1.00 89.75 100 PRO A CA 1
ATOM 770 C C . PRO A 1 100 ? 16.393 9.791 -13.858 1.00 89.75 100 PRO A C 1
ATOM 772 O O . PRO A 1 100 ? 16.508 10.673 -13.004 1.00 89.75 100 PRO A O 1
ATOM 775 N N . HIS A 1 101 ? 15.255 9.546 -14.503 1.00 90.88 101 HIS A N 1
ATOM 776 C CA . HIS A 1 101 ? 14.009 10.269 -14.292 1.00 90.88 101 HIS A CA 1
ATOM 777 C C . HIS A 1 101 ? 12.874 9.275 -14.039 1.00 90.88 101 HIS A C 1
ATOM 779 O O . HIS A 1 101 ? 12.845 8.188 -14.616 1.00 90.88 101 HIS A O 1
ATOM 785 N N . PHE A 1 102 ? 11.961 9.627 -13.135 1.00 91.38 102 PHE A N 1
ATOM 786 C CA . PHE A 1 102 ? 10.828 8.787 -12.760 1.00 91.38 102 PHE A CA 1
ATOM 787 C C . PHE A 1 102 ? 9.551 9.621 -12.765 1.00 91.38 102 PHE A C 1
ATOM 789 O O . PHE A 1 102 ? 9.464 10.626 -12.060 1.00 91.38 102 PHE A O 1
ATOM 796 N N . ASN A 1 103 ? 8.557 9.160 -13.518 1.00 90.94 103 ASN A N 1
ATOM 797 C CA . ASN A 1 103 ? 7.206 9.697 -13.504 1.00 90.94 103 ASN A CA 1
ATOM 798 C C . ASN A 1 103 ? 6.407 9.006 -12.396 1.00 90.94 103 ASN A C 1
ATOM 800 O O . ASN A 1 103 ? 6.356 7.774 -12.340 1.00 90.94 103 ASN A O 1
ATOM 804 N N . VAL A 1 104 ? 5.798 9.796 -11.509 1.00 90.81 104 VAL A N 1
ATOM 805 C CA . VAL A 1 104 ? 4.966 9.288 -10.412 1.00 90.81 104 VAL A CA 1
ATOM 806 C C . VAL A 1 104 ? 3.503 9.592 -10.706 1.00 90.81 104 VAL A C 1
ATOM 808 O O . VAL A 1 104 ? 3.129 10.750 -10.877 1.00 90.81 104 VAL A O 1
ATOM 811 N N . TYR A 1 105 ? 2.686 8.547 -10.738 1.00 91.00 105 TYR A N 1
ATOM 812 C CA . TYR A 1 105 ? 1.256 8.612 -11.014 1.00 91.00 105 TYR A CA 1
ATOM 813 C C . TYR A 1 105 ? 0.466 8.308 -9.746 1.00 91.00 105 TYR A C 1
ATOM 815 O O . TYR A 1 105 ? 0.818 7.386 -9.009 1.00 91.00 105 TYR A O 1
ATOM 823 N N . PHE A 1 106 ? -0.604 9.073 -9.527 1.00 92.69 106 PHE A N 1
ATOM 824 C CA . PHE A 1 106 ? -1.598 8.845 -8.483 1.00 92.69 106 PHE A CA 1
ATOM 825 C C . PHE A 1 106 ? -2.967 8.694 -9.139 1.00 92.69 106 PHE A C 1
ATOM 827 O O . PHE A 1 106 ? -3.429 9.613 -9.814 1.00 92.69 106 PHE A O 1
ATOM 834 N N . GLU A 1 107 ? -3.619 7.557 -8.929 1.00 93.38 107 GLU A N 1
ATOM 835 C CA . GLU A 1 107 ? -4.938 7.265 -9.496 1.00 93.38 107 GLU A CA 1
ATOM 836 C C . GLU A 1 107 ? -5.922 6.991 -8.364 1.00 93.38 107 GLU A C 1
ATOM 838 O O . GLU A 1 107 ? -5.648 6.155 -7.505 1.00 93.38 107 GLU A O 1
ATOM 843 N N . HIS A 1 108 ? -7.055 7.700 -8.333 1.00 93.81 108 HIS A N 1
ATOM 844 C CA . HIS A 1 108 ? -8.112 7.407 -7.359 1.00 93.81 108 HIS A CA 1
ATOM 845 C C . HIS A 1 108 ? -8.639 5.989 -7.591 1.00 93.81 108 HIS A C 1
ATOM 847 O O . HIS A 1 108 ? -8.891 5.590 -8.729 1.00 93.81 108 HIS A O 1
ATOM 853 N N . PHE A 1 109 ? -8.759 5.227 -6.508 1.00 91.56 109 PHE A N 1
ATOM 854 C CA . PHE A 1 109 ? -9.145 3.822 -6.539 1.00 91.56 109 PHE A CA 1
ATOM 855 C C . PHE A 1 109 ? -10.493 3.580 -5.864 1.00 91.56 109 PHE A C 1
ATOM 857 O O . PHE A 1 109 ? -11.345 2.887 -6.418 1.00 91.56 109 PHE A O 1
ATOM 864 N N . SER A 1 110 ? -10.687 4.129 -4.663 1.00 92.81 110 SER A N 1
ATOM 865 C CA . SER A 1 110 ? -11.929 3.993 -3.899 1.00 92.81 110 SER A CA 1
ATOM 866 C C . SER A 1 110 ? -12.066 5.087 -2.844 1.00 92.81 110 SER A C 1
ATOM 868 O O . SER A 1 110 ? -11.063 5.669 -2.431 1.00 92.81 110 SER A O 1
ATOM 870 N N . ASP A 1 111 ? -13.292 5.305 -2.370 1.00 89.69 111 ASP A N 1
ATOM 871 C CA . ASP A 1 111 ? -13.600 6.120 -1.185 1.00 89.69 111 ASP A CA 1
ATOM 872 C C . ASP A 1 111 ? -13.663 5.279 0.101 1.00 89.69 111 ASP A C 1
ATOM 874 O O . ASP A 1 111 ? -14.052 4.088 0.013 1.00 89.69 111 ASP A O 1
#

Foldseek 3Di:
DVVVVVVVVCVVPVPPPDPDDPCPDPDPVVLVVVLVCVVVVHDDDDDWADDDPVCPPQWDWDQDPNDTDTIGNSRVVSVVSSPDWDWDWDWAWDPVDPDTDTDIDIHTDGD

Organism: Vibrio parahaemolyticus (NCBI:txid670)